Protein AF-K6UJ51-F1 (afdb_monomer)

InterPro domains:
  IPR008780 Plasmodium vivax Vir [PF05795] (17-107)

Mean predicted aligned error: 9.08 Å

pLDDT: mean 80.61, std 13.98, range [39.62, 96.81]

Solvent-accessible surface area (backbone atoms only — not comparable to full-atom values): 6424 Å² total; per-residue (Å²): 129,87,78,73,50,73,69,55,47,43,70,76,38,56,92,34,75,66,45,55,54,54,53,60,60,70,48,87,68,68,69,87,79,25,62,68,45,44,72,76,48,43,94,42,30,92,84,39,45,69,61,47,54,51,38,34,33,51,52,53,51,50,53,55,47,70,68,47,81,54,66,68,61,30,51,54,50,48,57,52,48,52,56,50,52,53,50,53,56,50,51,59,51,48,77,72,28,71,63,62,45,51,57,54,54,65,75,75,110

Structure (mmCIF, N/CA/C/O backbone):
data_AF-K6UJ51-F1
#
_entry.id   AF-K6UJ51-F1
#
loop_
_atom_site.group_PDB
_atom_site.id
_atom_site.type_symbol
_atom_site.label_atom_id
_atom_site.label_alt_id
_atom_site.label_comp_id
_atom_site.label_asym_id
_atom_site.label_entity_id
_atom_site.label_seq_id
_atom_site.pdbx_PDB_ins_code
_atom_site.Cartn_x
_atom_site.Cartn_y
_atom_site.Cartn_z
_atom_site.occupancy
_atom_site.B_iso_or_equiv
_atom_site.auth_seq_id
_atom_site.auth_comp_id
_atom_site.auth_asym_id
_atom_site.auth_atom_id
_atom_site.pdbx_PDB_model_num
ATOM 1 N N . MET A 1 1 ? -10.514 22.693 -6.518 1.00 39.62 1 MET A N 1
ATOM 2 C CA . MET A 1 1 ? -10.411 21.764 -7.656 1.00 39.62 1 MET A CA 1
ATOM 3 C C . MET A 1 1 ? -11.397 20.657 -7.367 1.00 39.62 1 MET A C 1
ATOM 5 O O . MET A 1 1 ? -11.283 20.088 -6.285 1.00 39.62 1 MET A O 1
ATOM 9 N N . SER A 1 2 ? -12.390 20.426 -8.229 1.00 42.31 2 SER A N 1
ATOM 10 C CA . SER A 1 2 ? -13.319 19.314 -8.012 1.00 42.31 2 SER A CA 1
ATOM 11 C C . SER A 1 2 ? -12.511 18.019 -7.940 1.00 42.31 2 SER A C 1
ATOM 13 O O . SER A 1 2 ? -11.583 17.808 -8.724 1.00 42.31 2 SER A O 1
ATOM 15 N N . GLN A 1 3 ? -12.792 17.203 -6.930 1.00 59.97 3 GLN A N 1
ATOM 16 C CA . GLN A 1 3 ? -12.282 15.842 -6.904 1.00 59.97 3 GLN A CA 1
ATOM 17 C C . GLN A 1 3 ? -13.094 15.079 -7.947 1.00 59.97 3 GLN A C 1
ATOM 19 O O . GLN A 1 3 ? -14.317 15.078 -7.868 1.00 59.97 3 GLN A O 1
ATOM 24 N N . LEU A 1 4 ? -12.420 14.540 -8.962 1.00 64.31 4 LEU A N 1
ATOM 25 C CA . LEU A 1 4 ? -13.052 13.623 -9.907 1.00 64.31 4 LEU A CA 1
ATOM 26 C C . LEU A 1 4 ? -13.523 12.397 -9.126 1.00 64.31 4 LEU A C 1
ATOM 28 O O . LEU A 1 4 ? -12.774 11.877 -8.294 1.00 64.31 4 LEU A O 1
ATOM 32 N N . GLU A 1 5 ? -14.742 11.947 -9.392 1.00 70.00 5 GLU A N 1
ATOM 33 C CA . GLU A 1 5 ? -15.248 10.697 -8.835 1.00 70.00 5 GLU A CA 1
ATOM 34 C C . GLU A 1 5 ? -14.425 9.518 -9.382 1.00 70.00 5 GLU A C 1
ATOM 36 O O . GLU A 1 5 ? -13.876 9.579 -10.484 1.00 70.00 5 GLU A O 1
ATOM 41 N N . GLU A 1 6 ? -14.338 8.410 -8.641 1.00 69.12 6 GLU A N 1
ATOM 42 C CA . GLU A 1 6 ? -13.533 7.235 -9.033 1.00 69.12 6 GLU A CA 1
ATOM 43 C C . GLU A 1 6 ? -13.910 6.706 -10.431 1.00 69.12 6 GLU A C 1
ATOM 45 O O . GLU A 1 6 ? -13.053 6.274 -11.205 1.00 69.12 6 GLU A O 1
ATOM 50 N N . SER A 1 7 ? -15.194 6.813 -10.784 1.00 73.38 7 SER A N 1
ATOM 51 C CA . SER A 1 7 ? -15.718 6.461 -12.107 1.00 73.38 7 SER A CA 1
ATOM 52 C C . SER A 1 7 ? -15.209 7.377 -13.228 1.00 73.38 7 SER A C 1
ATOM 54 O O . SER A 1 7 ? -14.816 6.876 -14.280 1.00 73.38 7 SER A O 1
ATOM 56 N N . GLU A 1 8 ? -15.122 8.686 -12.989 1.00 75.50 8 GLU A N 1
ATOM 57 C CA . GLU A 1 8 ? -14.598 9.671 -13.946 1.00 75.50 8 GLU A CA 1
ATOM 58 C C . GLU A 1 8 ? -13.0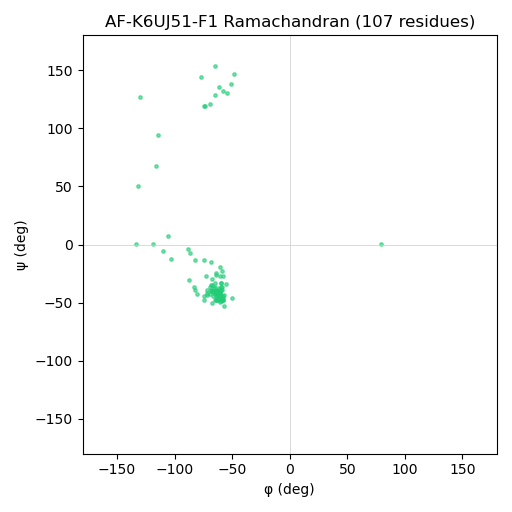76 9.535 -14.092 1.00 75.50 8 GLU A C 1
ATOM 60 O O . GLU A 1 8 ? -12.526 9.586 -15.192 1.00 75.50 8 GLU A O 1
ATOM 65 N N . LEU A 1 9 ? -12.379 9.286 -12.980 1.00 73.31 9 LEU A N 1
ATOM 66 C CA . LEU A 1 9 ? -10.946 8.988 -12.958 1.00 73.31 9 LEU A CA 1
ATOM 67 C C . LEU A 1 9 ? -10.616 7.738 -13.778 1.00 73.31 9 LEU A C 1
ATOM 69 O O . LEU A 1 9 ? -9.656 7.741 -14.551 1.00 73.31 9 LEU A O 1
ATOM 73 N N . LYS A 1 10 ? -11.431 6.688 -13.645 1.00 74.44 10 LYS A N 1
ATOM 74 C CA . LYS A 1 10 ? -11.311 5.456 -14.427 1.00 74.44 10 LYS A CA 1
ATOM 75 C C . LYS A 1 10 ? -11.586 5.674 -15.910 1.00 74.44 10 LYS A C 1
ATOM 77 O O . LYS A 1 10 ? -10.919 5.063 -16.736 1.00 74.44 10 LYS A O 1
ATOM 82 N N . GLU A 1 11 ? -12.544 6.522 -16.258 1.00 81.00 11 GLU A N 1
ATOM 83 C CA . GLU A 1 11 ? -12.853 6.837 -17.654 1.00 81.00 11 GLU A CA 1
ATOM 84 C C . GLU A 1 11 ? -11.715 7.619 -18.330 1.00 81.00 11 GLU A C 1
ATOM 86 O O . GLU A 1 11 ? -11.356 7.331 -19.469 1.00 81.00 11 GLU A O 1
ATOM 91 N N . ILE A 1 12 ? -11.095 8.558 -17.609 1.00 76.69 12 ILE A N 1
ATOM 92 C CA . ILE A 1 12 ? -10.030 9.421 -18.143 1.00 76.69 12 ILE A CA 1
ATOM 93 C C . ILE A 1 12 ? -8.667 8.716 -18.159 1.00 76.69 12 ILE A C 1
ATOM 95 O O . ILE A 1 12 ? -7.897 8.871 -19.108 1.00 76.69 12 ILE A O 1
ATOM 99 N N . LEU A 1 13 ? -8.330 7.982 -17.094 1.00 75.50 13 LEU A N 1
ATOM 100 C CA . LEU A 1 13 ? -6.993 7.409 -16.893 1.00 75.50 13 LEU A CA 1
ATOM 101 C C . LEU A 1 13 ? -6.948 5.885 -17.034 1.00 75.50 13 LEU A C 1
ATOM 103 O O . LEU A 1 13 ? -5.854 5.310 -16.976 1.00 75.50 13 LEU A O 1
ATOM 107 N N . GLY A 1 14 ? -8.096 5.230 -17.211 1.00 71.50 14 GLY A N 1
ATOM 108 C CA . GLY A 1 14 ? -8.199 3.783 -17.358 1.00 71.50 14 GLY A CA 1
ATOM 109 C C . GLY A 1 14 ? -7.316 3.256 -18.484 1.00 71.50 14 GLY A C 1
ATOM 110 O O . GLY A 1 14 ? -7.309 3.785 -19.593 1.00 71.50 14 GLY A O 1
ATOM 111 N N . GLY A 1 15 ? -6.531 2.217 -18.189 1.00 67.38 15 GLY A N 1
ATOM 112 C CA . GLY A 1 15 ? -5.571 1.637 -19.133 1.00 67.38 15 GLY A CA 1
ATOM 113 C C . GLY A 1 15 ? -4.255 2.411 -19.265 1.00 67.38 15 GLY A C 1
ATOM 114 O O . GLY A 1 15 ? -3.377 2.000 -20.025 1.00 67.38 15 GLY A O 1
ATOM 115 N N . SER A 1 16 ? -4.073 3.515 -18.530 1.00 78.75 16 SER A N 1
ATOM 116 C CA . SER A 1 16 ? -2.754 4.129 -18.386 1.00 78.75 16 SER A CA 1
ATOM 117 C C 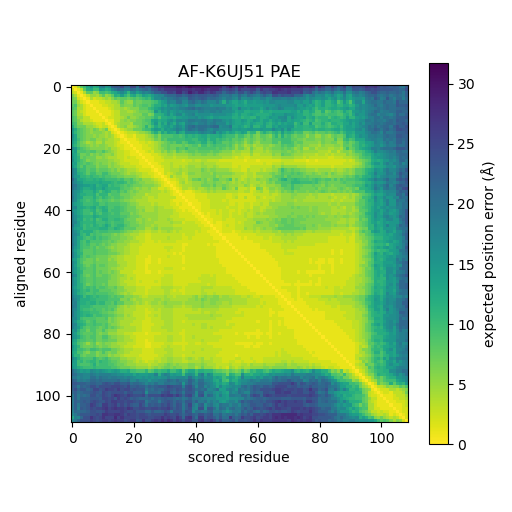. SER A 1 16 ? -1.898 3.348 -17.388 1.00 78.75 16 SER A C 1
ATOM 119 O O . SER A 1 16 ? -2.363 2.912 -16.334 1.00 78.75 16 SER A O 1
ATOM 121 N N . GLN A 1 17 ? -0.592 3.264 -17.656 1.00 74.00 17 GLN A N 1
ATOM 122 C CA . GLN A 1 17 ? 0.351 2.607 -16.742 1.00 74.00 17 GLN A CA 1
ATOM 123 C C . GLN A 1 17 ? 0.366 3.229 -15.338 1.00 74.00 17 GLN A C 1
ATOM 125 O O . GLN A 1 17 ? 0.735 2.559 -14.376 1.00 74.00 17 GLN A O 1
ATOM 130 N N . LEU A 1 18 ? 0.032 4.516 -15.211 1.00 70.38 18 LEU A N 1
ATOM 131 C CA . LEU A 1 18 ? -0.022 5.190 -13.917 1.00 70.38 18 LEU A CA 1
ATOM 132 C C . LEU A 1 18 ? -1.263 4.764 -13.126 1.00 70.38 18 LEU A C 1
ATOM 134 O O . LEU A 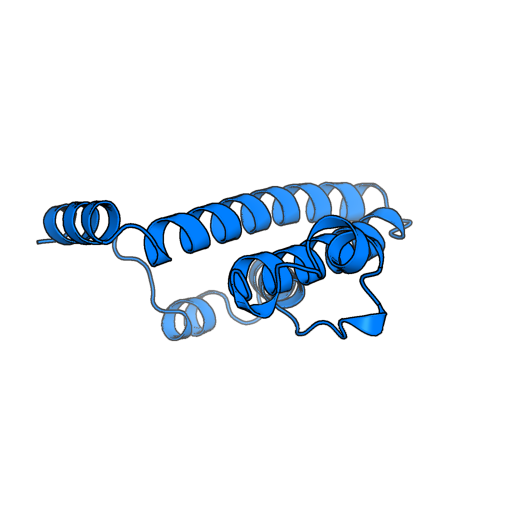1 18 ? -1.137 4.446 -11.946 1.00 70.38 18 LEU A O 1
ATOM 138 N N . TYR A 1 19 ? -2.422 4.710 -13.784 1.00 73.69 19 TYR A N 1
ATOM 139 C CA . TYR A 1 19 ? -3.677 4.273 -13.179 1.00 73.69 19 TYR A CA 1
ATOM 140 C C . TYR A 1 19 ? -3.614 2.804 -12.759 1.00 73.69 19 TYR A C 1
ATOM 142 O O . TYR A 1 19 ? -3.885 2.489 -11.606 1.00 73.69 19 TYR A O 1
ATOM 150 N N . ASP A 1 20 ? -3.107 1.921 -13.623 1.00 77.88 20 ASP A N 1
ATOM 151 C CA . ASP A 1 20 ? -2.957 0.496 -13.301 1.00 77.88 20 ASP A CA 1
ATOM 152 C C . ASP A 1 20 ? -2.017 0.274 -12.107 1.00 77.88 20 ASP A C 1
ATOM 154 O O . ASP A 1 20 ? -2.233 -0.590 -11.252 1.00 77.88 20 ASP A O 1
ATOM 158 N N . LYS A 1 21 ? -0.951 1.078 -12.012 1.00 74.56 21 LYS A N 1
ATOM 159 C CA . LYS A 1 21 ? -0.053 1.065 -10.853 1.00 74.56 21 LYS A CA 1
ATOM 160 C C . LYS A 1 21 ? -0.773 1.552 -9.594 1.00 74.56 21 LYS A C 1
ATOM 162 O O . LYS A 1 21 ? -0.553 0.957 -8.538 1.00 74.56 21 LYS A O 1
ATOM 167 N N . TYR A 1 22 ? -1.612 2.576 -9.688 1.00 77.62 22 TYR A N 1
ATOM 168 C CA . TYR A 1 22 ? -2.378 3.075 -8.550 1.00 77.62 22 TYR A CA 1
ATOM 169 C C . TYR A 1 22 ? -3.386 2.030 -8.043 1.00 77.62 22 TYR A C 1
ATOM 171 O O . TYR A 1 22 ? -3.356 1.667 -6.870 1.00 77.62 22 TYR A O 1
ATOM 179 N N . GLU A 1 23 ? -4.154 1.422 -8.947 1.00 82.88 23 GLU A N 1
ATOM 180 C CA . GLU A 1 23 ? -5.105 0.342 -8.645 1.00 82.88 23 GLU A CA 1
ATOM 181 C C . GLU A 1 23 ? -4.436 -0.877 -8.003 1.00 82.88 23 GLU A C 1
ATOM 183 O O . GLU A 1 23 ? -4.970 -1.501 -7.084 1.00 82.88 23 GLU A O 1
ATOM 188 N N . ASN A 1 24 ? -3.210 -1.200 -8.425 1.00 87.25 24 ASN A N 1
ATOM 189 C CA . ASN A 1 24 ? -2.451 -2.283 -7.811 1.00 87.25 24 ASN A CA 1
ATOM 190 C C . ASN A 1 24 ? -2.190 -2.059 -6.314 1.00 87.25 24 ASN A C 1
ATOM 192 O O . ASN A 1 24 ? -2.175 -3.040 -5.570 1.00 87.25 24 ASN A O 1
ATOM 196 N N . PHE A 1 25 ? -2.010 -0.811 -5.862 1.00 90.94 25 PHE A N 1
ATOM 197 C CA . PHE A 1 25 ? -1.839 -0.525 -4.433 1.00 90.94 25 PHE A CA 1
ATOM 198 C C . PHE A 1 25 ? -3.123 -0.793 -3.632 1.00 90.94 25 PHE A C 1
ATOM 200 O O . PHE A 1 25 ? -3.046 -1.200 -2.472 1.00 90.94 25 PHE A O 1
ATOM 207 N N . ASN A 1 26 ? -4.288 -0.633 -4.269 1.00 90.38 26 ASN A N 1
ATOM 208 C CA . ASN A 1 26 ? -5.603 -0.768 -3.645 1.00 90.38 26 ASN A CA 1
ATOM 209 C C . ASN A 1 26 ? -6.110 -2.206 -3.529 1.00 90.38 26 ASN A C 1
ATOM 211 O O . ASN A 1 26 ? -7.065 -2.434 -2.783 1.00 90.38 26 ASN A O 1
ATOM 215 N N . LYS A 1 27 ? -5.476 -3.163 -4.218 1.00 89.62 27 LYS A N 1
ATOM 216 C CA . LYS A 1 27 ? -5.870 -4.578 -4.208 1.00 89.62 27 LYS A CA 1
ATOM 217 C C . LYS A 1 27 ? -6.039 -5.120 -2.788 1.00 89.62 27 LYS A C 1
ATOM 219 O O . LYS A 1 27 ? -5.196 -4.890 -1.920 1.00 89.62 27 LYS A O 1
ATOM 224 N N . GLU A 1 28 ? -7.093 -5.914 -2.613 1.00 86.50 28 GLU A N 1
ATOM 225 C CA . GLU A 1 28 ? -7.365 -6.700 -1.408 1.00 86.50 28 GLU A CA 1
ATOM 226 C C . GLU A 1 28 ? -6.121 -7.487 -0.954 1.00 86.50 28 GLU A C 1
ATOM 228 O O . GLU A 1 28 ? -5.276 -7.917 -1.759 1.00 86.50 28 GLU A O 1
ATOM 233 N N . VAL A 1 29 ? -6.001 -7.648 0.363 1.00 87.62 29 VAL A N 1
ATOM 234 C CA . VAL A 1 29 ? -4.858 -8.293 1.013 1.00 87.62 29 VAL A CA 1
ATOM 235 C C . VAL A 1 29 ? -5.369 -9.347 1.979 1.00 87.62 29 VAL A C 1
ATOM 237 O O . VAL A 1 29 ? -6.172 -9.030 2.856 1.00 87.62 29 VAL A O 1
ATOM 240 N N . ASP A 1 30 ? -4.880 -10.583 1.850 1.00 84.88 30 ASP A N 1
ATOM 241 C CA . ASP A 1 30 ? -5.109 -11.590 2.882 1.00 84.88 30 ASP A CA 1
ATOM 242 C C . ASP A 1 30 ? -4.309 -11.194 4.131 1.00 84.88 30 ASP A C 1
ATOM 244 O O . ASP A 1 30 ? -3.086 -11.038 4.111 1.00 84.88 30 ASP A O 1
ATOM 248 N N . GLU A 1 31 ? -5.013 -11.013 5.245 1.00 78.81 31 GLU A N 1
ATOM 249 C CA . GLU A 1 31 ? -4.419 -10.635 6.527 1.00 78.81 31 GLU A CA 1
ATOM 250 C C . GLU A 1 31 ? -3.372 -11.642 7.016 1.00 78.81 31 GLU A C 1
ATOM 252 O O . GLU A 1 31 ? -2.505 -11.290 7.819 1.00 78.81 31 GLU A O 1
ATOM 257 N N . LYS A 1 32 ? -3.441 -12.897 6.553 1.00 80.88 32 LYS A N 1
ATOM 258 C CA . LYS A 1 32 ? -2.456 -13.938 6.879 1.00 80.88 32 LYS A CA 1
ATOM 259 C C . LYS A 1 32 ? -1.063 -13.617 6.343 1.00 80.88 32 LYS A C 1
ATOM 261 O O . LYS A 1 32 ? -0.086 -14.075 6.930 1.00 80.88 32 LYS A O 1
ATOM 266 N N . ASP A 1 33 ? -0.970 -12.798 5.300 1.00 79.12 33 ASP A N 1
ATOM 267 C CA . ASP A 1 33 ? 0.295 -12.426 4.666 1.00 79.12 33 ASP A CA 1
ATOM 268 C C . ASP A 1 33 ? 0.944 -11.182 5.311 1.00 79.12 33 ASP A C 1
ATOM 270 O O . ASP A 1 33 ? 2.066 -10.798 4.952 1.00 79.12 33 ASP A O 1
ATOM 274 N N . CYS A 1 34 ? 0.271 -10.556 6.290 1.00 85.81 34 CYS A N 1
ATOM 275 C CA . CYS A 1 34 ? 0.652 -9.273 6.896 1.00 85.81 34 CYS A CA 1
ATOM 276 C C . CYS A 1 34 ? 0.999 -9.392 8.389 1.00 85.81 34 CYS A C 1
ATOM 278 O O . CYS A 1 34 ? 0.285 -8.910 9.277 1.00 85.81 34 CYS A O 1
ATOM 280 N N . ASN A 1 35 ? 2.105 -10.081 8.680 1.00 89.06 35 ASN A N 1
ATOM 281 C CA . ASN A 1 35 ? 2.537 -10.361 10.050 1.00 89.06 35 ASN A CA 1
ATOM 282 C C . ASN A 1 35 ? 2.964 -9.100 10.817 1.00 89.06 35 ASN A C 1
ATOM 284 O O . ASN A 1 35 ? 2.709 -9.012 12.022 1.00 89.06 35 ASN A O 1
ATOM 288 N N . GLU A 1 36 ? 3.579 -8.120 10.150 1.00 88.69 36 GLU A N 1
ATOM 289 C CA . GLU A 1 36 ? 4.060 -6.906 10.821 1.00 88.69 36 GLU A CA 1
ATOM 290 C C . GLU A 1 36 ? 2.890 -6.061 11.322 1.00 88.69 36 GLU A C 1
ATOM 292 O O . GLU A 1 36 ? 2.820 -5.730 12.510 1.00 88.69 36 GLU A O 1
ATOM 297 N N . CYS A 1 37 ? 1.916 -5.779 10.460 1.00 87.75 37 CYS A N 1
ATOM 298 C CA . CYS A 1 37 ? 0.724 -5.021 10.827 1.00 87.75 37 CYS A CA 1
ATOM 299 C C . CYS A 1 37 ? -0.116 -5.745 11.880 1.00 87.75 37 CYS A C 1
ATOM 301 O O . CYS A 1 37 ? -0.545 -5.137 12.869 1.00 87.75 37 CYS A O 1
ATOM 303 N N . LYS A 1 38 ? -0.279 -7.064 11.737 1.00 89.19 38 LYS A N 1
ATOM 304 C CA . LYS A 1 38 ? -0.953 -7.893 12.738 1.00 89.19 38 LYS A CA 1
ATOM 305 C C . LYS A 1 38 ? -0.283 -7.810 14.108 1.00 89.19 38 LYS A C 1
ATOM 307 O O . LYS A 1 38 ? -0.988 -7.642 15.102 1.00 89.19 38 LYS A O 1
ATOM 312 N N . SER A 1 39 ? 1.047 -7.873 14.172 1.00 89.88 39 SER A N 1
ATOM 313 C CA . SER A 1 39 ? 1.778 -7.808 15.444 1.00 89.88 39 SER A CA 1
ATOM 314 C C . SER A 1 39 ? 1.696 -6.431 16.111 1.00 89.88 39 SER A C 1
ATOM 316 O O . SER A 1 39 ? 1.541 -6.347 17.328 1.00 89.88 39 SER A O 1
ATOM 318 N N . LYS A 1 40 ? 1.756 -5.344 15.330 1.00 88.25 40 LYS A N 1
ATOM 319 C CA . LYS A 1 40 ? 1.831 -3.977 15.866 1.00 88.25 40 LYS A CA 1
ATOM 320 C C . LYS A 1 40 ? 0.476 -3.404 16.258 1.00 88.25 40 LYS A C 1
ATOM 322 O O . LYS A 1 40 ? 0.382 -2.692 17.254 1.00 88.25 40 LYS A O 1
ATOM 327 N N . ILE A 1 41 ? -0.561 -3.668 15.464 1.00 86.50 41 ILE A N 1
ATOM 328 C CA . ILE A 1 41 ? -1.868 -3.012 15.622 1.00 86.50 41 ILE A CA 1
ATOM 329 C C . ILE A 1 41 ? -3.059 -3.974 15.562 1.00 86.50 41 ILE A C 1
ATOM 331 O O . ILE A 1 41 ? -4.196 -3.535 15.735 1.00 86.50 41 ILE A O 1
ATOM 335 N N . GLY A 1 42 ? -2.837 -5.281 15.382 1.00 86.44 42 GLY A N 1
ATOM 336 C CA . GLY A 1 42 ? -3.915 -6.269 15.246 1.00 86.44 42 GLY A CA 1
ATOM 337 C C . GLY A 1 42 ? -4.848 -6.344 16.454 1.00 86.44 42 GLY A C 1
ATOM 338 O O . GLY A 1 42 ? -6.057 -6.491 16.284 1.00 86.44 42 GLY A O 1
ATOM 339 N N . GLN A 1 43 ? -4.331 -6.122 17.667 1.00 87.88 43 GLN A N 1
ATOM 340 C CA . GLN A 1 43 ? -5.149 -6.040 18.887 1.00 87.88 43 GLN A CA 1
ATOM 341 C C . GLN A 1 43 ? -6.185 -4.901 18.855 1.00 87.88 43 GLN A C 1
ATOM 343 O O . GLN A 1 43 ? -7.158 -4.918 19.603 1.00 87.88 43 GLN A O 1
ATOM 348 N N . HIS A 1 44 ? -5.995 -3.907 17.982 1.00 86.25 44 HIS A N 1
ATOM 349 C CA . HIS A 1 44 ? -6.902 -2.778 17.817 1.00 86.25 44 HIS A CA 1
ATOM 350 C C . HIS A 1 44 ? -7.745 -2.850 16.540 1.00 86.25 44 HIS A C 1
ATOM 352 O O . HIS A 1 44 ? -8.46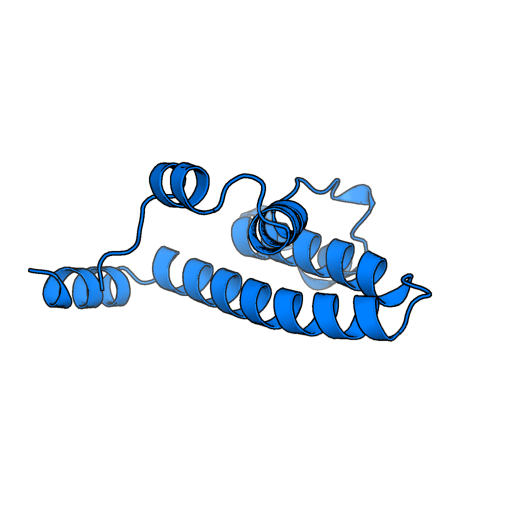9 -1.896 16.253 1.00 86.25 44 HIS A O 1
ATOM 358 N N . LYS A 1 45 ? -7.702 -3.965 15.795 1.00 84.69 45 LYS A N 1
ATOM 359 C CA . LYS A 1 45 ? -8.425 -4.140 14.525 1.00 84.69 45 LYS A CA 1
ATOM 360 C C . LYS A 1 45 ? -9.904 -3.767 14.633 1.00 84.69 45 LYS A C 1
ATOM 362 O O . LYS A 1 45 ? -10.396 -3.006 13.813 1.00 84.69 45 LYS A O 1
ATOM 367 N N . VAL A 1 46 ? -10.592 -4.232 15.679 1.00 86.31 46 VAL A N 1
ATOM 368 C CA . VAL A 1 46 ? -12.030 -3.960 15.883 1.00 86.31 46 VAL A CA 1
ATOM 369 C C . VAL A 1 46 ? -12.317 -2.458 15.992 1.00 86.31 46 VAL A C 1
ATOM 371 O O . VAL A 1 46 ? -13.328 -1.981 15.492 1.00 86.31 46 VAL A O 1
ATOM 374 N N . LYS A 1 47 ? -11.418 -1.696 16.625 1.00 82.88 47 LYS A N 1
ATOM 375 C CA . LYS A 1 47 ? -11.588 -0.254 16.856 1.00 82.88 47 LYS A CA 1
ATOM 376 C C . LYS A 1 47 ? -11.085 0.599 15.689 1.00 82.88 47 LYS A C 1
ATOM 378 O O . LYS A 1 47 ? -11.577 1.703 15.472 1.00 82.88 47 LYS A O 1
ATOM 383 N N . TYR A 1 48 ? -10.077 0.119 14.967 1.00 84.31 48 TYR A N 1
ATOM 384 C CA . TYR A 1 48 ? -9.371 0.872 13.935 1.00 84.31 48 TYR A CA 1
ATOM 385 C C . TYR A 1 48 ? -9.221 0.055 12.649 1.00 84.31 48 TYR A C 1
ATOM 387 O O . TYR A 1 48 ? -8.122 -0.039 12.105 1.00 84.31 48 TYR A O 1
ATOM 395 N N . ASN A 1 49 ? -10.324 -0.524 12.167 1.00 86.12 49 ASN A N 1
ATOM 396 C CA . ASN A 1 49 ? -10.309 -1.427 11.017 1.00 86.12 49 ASN A CA 1
ATOM 397 C C . ASN A 1 49 ? -9.705 -0.775 9.765 1.00 86.12 49 ASN A C 1
ATOM 399 O O . ASN A 1 49 ? -8.842 -1.377 9.143 1.00 86.12 49 ASN A O 1
ATOM 403 N N . ASP A 1 50 ? -10.051 0.477 9.460 1.00 86.94 50 ASP A N 1
ATOM 404 C CA . ASP A 1 50 ? -9.507 1.172 8.280 1.00 86.94 50 ASP A CA 1
ATOM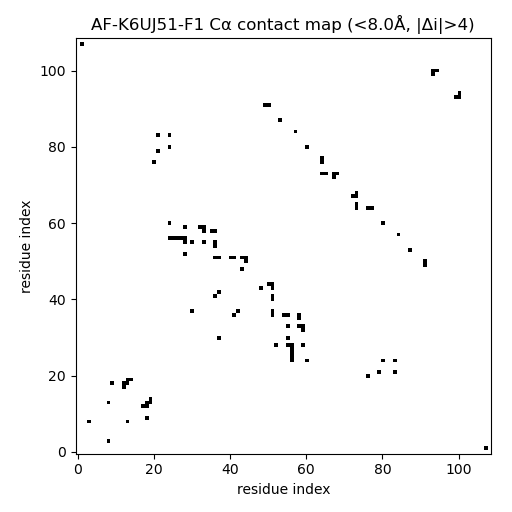 405 C C . ASP A 1 50 ? -7.984 1.334 8.362 1.00 86.94 50 ASP A C 1
ATOM 407 O O . ASP A 1 50 ? -7.269 1.069 7.404 1.00 86.94 50 ASP A O 1
ATOM 411 N N . ILE A 1 51 ? -7.462 1.674 9.548 1.00 88.75 51 ILE A N 1
ATOM 412 C CA . ILE A 1 51 ? -6.012 1.775 9.779 1.00 88.75 51 ILE A CA 1
ATOM 413 C C . ILE A 1 51 ? -5.360 0.397 9.630 1.00 88.75 51 ILE A C 1
ATOM 415 O O . ILE A 1 51 ? -4.270 0.288 9.074 1.00 88.75 51 ILE A O 1
ATOM 419 N N . PHE A 1 52 ? -6.021 -0.652 10.122 1.00 89.06 52 PHE A N 1
ATOM 420 C CA . PHE A 1 52 ? -5.542 -2.023 10.007 1.00 89.06 52 PHE A CA 1
ATOM 421 C C . PHE A 1 52 ? -5.473 -2.489 8.546 1.00 89.06 52 PHE A C 1
ATOM 423 O O . PHE A 1 52 ? -4.438 -2.992 8.112 1.00 89.06 52 PHE A O 1
ATOM 430 N N . VAL A 1 53 ? -6.533 -2.255 7.769 1.00 90.06 53 VAL A N 1
ATOM 431 C CA . VAL A 1 53 ? -6.604 -2.586 6.338 1.00 90.06 53 VAL A CA 1
ATOM 432 C C . VAL A 1 53 ? -5.551 -1.810 5.546 1.00 90.06 53 VAL A C 1
ATOM 434 O O . VAL A 1 53 ? -4.794 -2.416 4.785 1.00 90.06 53 VAL A O 1
ATOM 437 N N . THR A 1 54 ? -5.434 -0.496 5.759 1.00 91.62 54 THR A N 1
ATOM 438 C CA . THR A 1 54 ? -4.405 0.320 5.099 1.00 91.62 54 THR A CA 1
ATOM 439 C C . THR A 1 54 ? -2.998 -0.138 5.486 1.00 91.62 54 THR A C 1
ATOM 441 O O . THR A 1 54 ? -2.131 -0.219 4.620 1.00 91.62 54 THR A O 1
ATOM 444 N N . CYS A 1 55 ? -2.756 -0.518 6.746 1.00 91.94 55 CYS A N 1
ATOM 445 C CA . CYS A 1 55 ? -1.469 -1.086 7.155 1.00 91.94 55 CYS A CA 1
ATOM 446 C C . CYS A 1 55 ? -1.137 -2.350 6.350 1.00 91.94 55 CYS A C 1
ATOM 448 O O . CYS A 1 55 ? -0.045 -2.446 5.795 1.00 91.94 55 CYS A O 1
ATOM 450 N N . ASN A 1 56 ? -2.077 -3.290 6.220 1.00 92.88 56 ASN A N 1
ATOM 451 C CA . ASN A 1 56 ? -1.850 -4.526 5.463 1.00 92.88 56 ASN A CA 1
ATOM 452 C C . ASN A 1 56 ? -1.518 -4.240 3.988 1.00 92.88 56 ASN A C 1
ATOM 454 O O . ASN A 1 56 ? -0.592 -4.832 3.430 1.00 92.88 56 ASN A O 1
ATOM 458 N N . LYS A 1 57 ? -2.208 -3.274 3.367 1.00 93.94 57 LYS A N 1
ATOM 459 C CA . LYS A 1 57 ? -1.873 -2.797 2.015 1.00 93.94 57 LYS A CA 1
ATOM 460 C C . LYS A 1 57 ? -0.461 -2.212 1.951 1.00 93.94 57 LYS A C 1
ATOM 462 O O . LYS A 1 57 ? 0.282 -2.532 1.025 1.00 93.94 57 LYS A O 1
ATOM 467 N N . ILE A 1 58 ? -0.061 -1.402 2.932 1.00 93.94 58 ILE A N 1
ATOM 468 C CA . ILE A 1 58 ? 1.300 -0.851 3.025 1.00 93.94 58 ILE A CA 1
ATOM 469 C C . ILE A 1 58 ? 2.336 -1.976 3.121 1.00 93.94 58 ILE A C 1
ATOM 471 O O . ILE A 1 58 ? 3.307 -1.969 2.366 1.00 93.94 58 ILE A O 1
ATOM 475 N N . GLU A 1 59 ? 2.131 -2.950 4.010 1.00 94.44 59 GLU A N 1
ATOM 476 C CA . GLU A 1 59 ? 3.060 -4.064 4.218 1.00 94.44 59 GLU A CA 1
ATOM 477 C C . GLU A 1 59 ? 3.242 -4.895 2.942 1.00 94.44 59 GLU A C 1
ATOM 479 O O . GLU A 1 59 ? 4.377 -5.134 2.524 1.00 94.44 59 GLU A O 1
ATOM 484 N N . LYS A 1 60 ? 2.141 -5.291 2.291 1.00 94.12 60 LYS A N 1
ATOM 485 C CA . LYS A 1 60 ? 2.176 -6.039 1.027 1.00 94.12 60 LYS A CA 1
ATOM 486 C C . LYS A 1 60 ? 2.945 -5.281 -0.053 1.00 94.12 60 LYS A C 1
ATOM 488 O O . LYS A 1 60 ? 3.885 -5.820 -0.633 1.00 94.12 60 LYS A O 1
ATOM 493 N N . ASN A 1 61 ? 2.577 -4.026 -0.304 1.00 94.12 61 ASN A N 1
ATOM 494 C CA . ASN A 1 61 ? 3.195 -3.240 -1.369 1.00 94.12 61 ASN A CA 1
ATOM 495 C C . ASN A 1 61 ? 4.678 -2.969 -1.095 1.00 94.12 61 ASN A C 1
ATOM 497 O O . ASN A 1 61 ? 5.490 -3.014 -2.017 1.00 94.12 61 ASN A O 1
ATOM 501 N N . LEU A 1 62 ? 5.061 -2.751 0.166 1.00 93.94 62 LEU A N 1
ATOM 502 C CA . LEU A 1 62 ? 6.466 -2.596 0.529 1.00 93.94 62 LEU A CA 1
ATOM 503 C C . LEU A 1 62 ? 7.261 -3.884 0.264 1.00 93.94 62 LEU A C 1
ATOM 505 O O . LEU A 1 62 ? 8.352 -3.808 -0.301 1.00 93.94 62 LEU A O 1
ATOM 509 N N . LYS 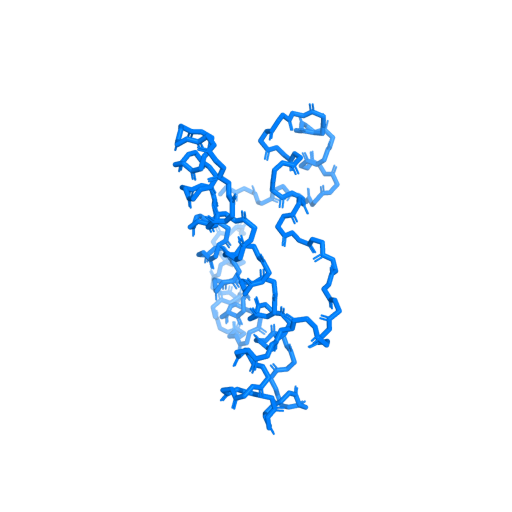A 1 63 ? 6.713 -5.060 0.607 1.00 93.31 63 LYS A N 1
ATOM 510 C CA . LYS A 1 63 ? 7.334 -6.361 0.294 1.00 93.31 63 LYS A CA 1
ATOM 511 C C . LYS A 1 63 ? 7.525 -6.546 -1.211 1.00 93.31 63 LYS A C 1
ATOM 513 O O . LYS A 1 63 ? 8.617 -6.915 -1.640 1.00 93.31 63 LYS A O 1
ATOM 518 N N . GLU A 1 64 ? 6.498 -6.247 -2.005 1.00 92.94 64 GLU A N 1
ATOM 519 C CA . GLU A 1 64 ? 6.563 -6.333 -3.467 1.00 92.94 64 GLU A CA 1
ATOM 520 C C . GLU A 1 64 ? 7.650 -5.411 -4.036 1.00 92.94 64 GLU A C 1
ATOM 522 O O . GLU A 1 64 ? 8.478 -5.863 -4.823 1.00 92.94 64 GLU A O 1
ATOM 527 N N . ILE A 1 65 ? 7.711 -4.151 -3.587 1.00 94.19 65 ILE A N 1
ATOM 528 C CA . ILE A 1 65 ? 8.718 -3.169 -4.025 1.00 94.19 65 ILE A CA 1
ATOM 529 C C . ILE A 1 65 ? 10.133 -3.632 -3.683 1.00 94.19 65 ILE A C 1
ATOM 531 O O . ILE A 1 65 ? 11.033 -3.548 -4.519 1.00 94.19 65 ILE A O 1
ATOM 535 N N . VAL A 1 66 ? 10.352 -4.120 -2.461 1.00 94.19 66 VAL A N 1
ATOM 536 C CA . VAL A 1 66 ? 11.674 -4.585 -2.017 1.00 94.19 66 VAL A CA 1
ATOM 537 C C . VAL A 1 66 ? 12.134 -5.806 -2.819 1.00 94.19 66 VAL A C 1
ATOM 539 O O . VAL A 1 66 ? 13.324 -5.922 -3.109 1.00 94.19 66 VAL A O 1
ATOM 542 N N . ALA A 1 67 ? 11.210 -6.676 -3.236 1.00 95.38 67 ALA A N 1
ATOM 543 C CA . ALA A 1 67 ? 11.512 -7.856 -4.045 1.00 95.38 67 ALA A CA 1
ATOM 544 C C . ALA A 1 67 ? 11.838 -7.545 -5.524 1.00 95.38 67 ALA A C 1
ATOM 546 O O . ALA A 1 67 ? 12.369 -8.410 -6.230 1.00 95.38 67 ALA A O 1
ATOM 547 N N . MET A 1 68 ? 11.556 -6.327 -6.010 1.00 95.31 68 MET A N 1
ATOM 548 C CA . MET A 1 68 ? 11.826 -5.932 -7.397 1.00 95.31 68 MET A CA 1
ATOM 549 C C . MET A 1 68 ? 13.330 -5.927 -7.705 1.00 95.31 68 MET A C 1
ATOM 551 O O . MET A 1 68 ? 14.123 -5.276 -7.019 1.00 95.31 68 MET A O 1
ATOM 555 N N . GLN A 1 69 ? 13.703 -6.611 -8.790 1.00 96.00 69 GLN A N 1
ATOM 556 C CA . GLN A 1 69 ? 15.093 -6.718 -9.252 1.00 96.00 69 GLN A CA 1
ATOM 557 C C . GLN A 1 69 ? 15.534 -5.508 -10.087 1.00 96.00 69 GLN A C 1
ATOM 559 O O . GLN A 1 69 ? 16.673 -5.059 -9.974 1.00 96.00 69 GLN A O 1
ATOM 564 N N . ASN A 1 70 ? 14.636 -4.950 -10.907 1.00 96.81 70 ASN A N 1
ATOM 565 C CA . ASN A 1 70 ? 14.930 -3.762 -11.705 1.00 96.81 70 ASN A CA 1
ATOM 566 C C . ASN A 1 70 ? 14.940 -2.509 -10.811 1.00 96.81 70 ASN A C 1
ATOM 568 O O . ASN A 1 70 ? 13.932 -2.162 -10.194 1.00 96.81 70 ASN A O 1
ATOM 572 N N . ILE A 1 71 ? 16.088 -1.829 -10.746 1.00 94.94 71 ILE A N 1
ATOM 573 C CA . ILE A 1 71 ? 16.308 -0.675 -9.864 1.00 94.94 71 ILE A CA 1
ATOM 574 C C . ILE A 1 71 ? 15.472 0.538 -10.286 1.00 94.94 71 ILE A C 1
ATOM 576 O O . ILE A 1 71 ? 14.944 1.231 -9.413 1.00 94.94 71 ILE A O 1
ATOM 580 N N . ASP A 1 72 ? 15.342 0.794 -11.586 1.00 92.94 72 ASP A N 1
ATOM 581 C CA . ASP A 1 72 ? 14.614 1.954 -12.102 1.00 92.94 72 ASP A CA 1
ATOM 582 C C . ASP A 1 72 ? 13.106 1.780 -11.912 1.00 92.94 72 ASP A C 1
ATOM 584 O O . ASP A 1 72 ? 12.439 2.679 -11.386 1.00 92.94 72 ASP A O 1
ATOM 588 N N . ASP A 1 73 ? 12.584 0.587 -12.206 1.00 90.81 73 ASP A N 1
ATOM 589 C CA . ASP A 1 73 ? 11.184 0.251 -11.937 1.00 90.81 73 ASP A CA 1
ATOM 590 C C . ASP A 1 73 ? 10.885 0.316 -10.439 1.00 90.81 73 ASP A C 1
ATOM 592 O O . ASP A 1 73 ? 9.864 0.873 -10.029 1.00 90.81 73 ASP A O 1
ATOM 596 N N . ARG A 1 74 ? 11.797 -0.196 -9.602 1.00 93.69 74 ARG A N 1
ATOM 597 C CA . ARG A 1 74 ? 11.671 -0.135 -8.142 1.00 93.69 74 ARG A CA 1
ATOM 598 C C . ARG A 1 74 ? 11.643 1.303 -7.639 1.00 93.69 74 ARG A C 1
ATOM 600 O O . ARG A 1 74 ? 10.817 1.631 -6.790 1.00 93.69 74 ARG A O 1
ATOM 607 N N . ARG A 1 75 ? 12.517 2.176 -8.156 1.00 93.25 75 ARG A N 1
ATOM 608 C CA . ARG A 1 75 ? 12.545 3.600 -7.790 1.00 93.25 75 ARG A CA 1
ATOM 609 C C . ARG A 1 75 ? 11.240 4.284 -8.193 1.00 93.25 75 ARG A C 1
ATOM 611 O O . ARG A 1 75 ? 10.630 4.941 -7.355 1.00 93.25 75 ARG A O 1
ATOM 618 N N . SER A 1 76 ? 10.785 4.072 -9.429 1.00 89.94 76 SER A N 1
ATOM 619 C CA . SER A 1 76 ? 9.514 4.611 -9.926 1.00 89.94 76 SER A CA 1
ATOM 620 C C . SER A 1 76 ? 8.329 4.152 -9.068 1.00 89.94 76 SER A C 1
ATOM 622 O O . SER A 1 76 ? 7.532 4.975 -8.609 1.00 89.94 76 SER A O 1
ATOM 624 N N . ARG A 1 77 ? 8.248 2.847 -8.774 1.00 90.88 77 ARG A N 1
ATOM 625 C CA . ARG A 1 77 ? 7.196 2.257 -7.938 1.00 90.88 77 ARG A CA 1
ATOM 626 C C . ARG A 1 77 ? 7.230 2.798 -6.509 1.00 90.88 77 ARG A C 1
ATOM 628 O O . ARG A 1 77 ? 6.173 3.085 -5.960 1.00 90.88 77 ARG A O 1
ATOM 635 N N . CYS A 1 78 ? 8.416 2.983 -5.930 1.00 93.25 78 CYS A N 1
ATOM 636 C CA . CYS A 1 78 ? 8.587 3.551 -4.592 1.00 93.25 78 CYS A CA 1
ATOM 637 C C . CYS A 1 78 ? 8.067 4.994 -4.514 1.00 93.25 78 CYS A C 1
ATOM 639 O O . CYS A 1 78 ? 7.311 5.323 -3.603 1.00 93.25 78 CYS A O 1
ATOM 641 N N . THR A 1 79 ? 8.389 5.836 -5.501 1.00 91.31 79 THR A N 1
ATOM 642 C CA . THR A 1 79 ? 7.870 7.210 -5.566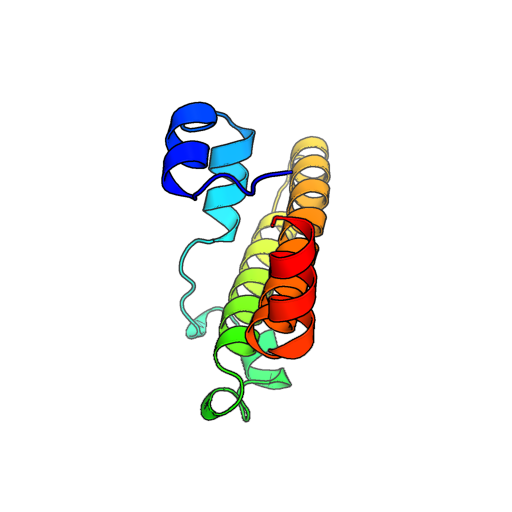 1.00 91.31 79 THR A CA 1
ATOM 643 C C . THR A 1 79 ? 6.342 7.235 -5.642 1.00 91.31 79 THR A C 1
ATOM 645 O O . THR A 1 79 ? 5.695 7.962 -4.894 1.00 91.31 79 THR A O 1
ATOM 648 N N . GLN A 1 80 ? 5.743 6.405 -6.497 1.00 90.69 80 GLN A N 1
ATOM 649 C CA . GLN A 1 80 ? 4.282 6.312 -6.600 1.00 90.69 80 GLN A CA 1
ATOM 650 C C . GLN A 1 80 ? 3.643 5.793 -5.308 1.00 90.69 80 GLN A C 1
ATOM 652 O O . GLN A 1 80 ? 2.619 6.314 -4.873 1.00 90.69 80 GLN A O 1
ATOM 657 N N . PHE A 1 81 ? 4.272 4.803 -4.674 1.00 93.88 81 PHE A N 1
ATOM 658 C CA . PHE A 1 81 ? 3.821 4.250 -3.405 1.00 93.88 81 PHE A CA 1
ATOM 659 C C . PHE A 1 81 ? 3.820 5.301 -2.293 1.00 93.88 81 PHE A C 1
ATOM 661 O O . PHE A 1 81 ? 2.858 5.377 -1.539 1.00 93.88 81 PHE A O 1
ATOM 668 N N . GLN A 1 82 ? 4.840 6.161 -2.220 1.00 93.50 82 GLN A N 1
ATOM 669 C CA . GLN A 1 82 ? 4.871 7.262 -1.252 1.00 93.50 82 GLN A CA 1
ATOM 670 C C . GLN A 1 82 ? 3.666 8.196 -1.410 1.00 93.50 82 GLN A C 1
ATOM 672 O O . GLN A 1 82 ? 3.018 8.520 -0.418 1.00 93.50 82 GLN A O 1
ATOM 677 N N . TYR A 1 83 ? 3.336 8.594 -2.643 1.00 89.69 83 TYR A N 1
ATOM 678 C CA . TYR A 1 83 ? 2.158 9.428 -2.901 1.00 89.69 83 TYR A CA 1
ATOM 679 C C . TYR A 1 83 ? 0.854 8.729 -2.520 1.00 89.69 83 TYR A C 1
ATOM 681 O O . TYR A 1 83 ? 0.004 9.347 -1.884 1.00 89.69 83 TYR A O 1
ATOM 689 N N . TRP A 1 84 ? 0.721 7.443 -2.848 1.00 92.62 84 TRP A N 1
ATOM 690 C CA . TRP A 1 84 ? -0.437 6.645 -2.454 1.00 92.62 84 TRP A CA 1
ATOM 691 C C . TRP A 1 84 ? -0.580 6.560 -0.922 1.00 92.62 84 TRP A C 1
ATOM 693 O O . TRP A 1 84 ? -1.652 6.833 -0.395 1.00 92.62 84 TRP A O 1
ATOM 703 N N . VAL A 1 85 ? 0.508 6.307 -0.180 1.00 92.44 85 VAL A N 1
ATOM 704 C CA . VAL A 1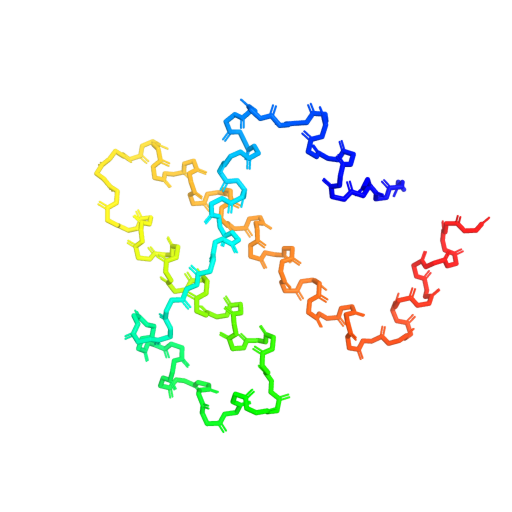 85 ? 0.487 6.277 1.297 1.00 92.44 85 VAL A CA 1
ATOM 705 C C . VAL A 1 85 ? 0.051 7.619 1.888 1.00 92.44 85 VAL A C 1
ATOM 707 O O . VAL A 1 85 ? -0.713 7.647 2.855 1.00 92.44 85 VAL A O 1
ATOM 710 N N . TYR A 1 86 ? 0.524 8.738 1.332 1.00 88.25 86 TYR A N 1
ATOM 711 C CA . TYR A 1 86 ? 0.090 10.057 1.789 1.00 88.25 86 TYR A CA 1
ATOM 712 C C . TYR A 1 86 ? -1.406 10.276 1.576 1.00 88.25 86 TYR A C 1
ATOM 714 O O . TYR A 1 86 ? -2.054 10.835 2.464 1.00 88.25 86 TYR A O 1
ATOM 722 N N . ASP A 1 87 ? -1.948 9.825 0.446 1.00 87.50 87 ASP A N 1
ATOM 723 C CA . ASP A 1 87 ? -3.376 9.943 0.164 1.00 87.50 87 ASP A CA 1
ATOM 724 C C . ASP A 1 87 ? -4.217 9.076 1.111 1.00 87.50 87 ASP A C 1
ATOM 726 O O . ASP A 1 87 ? -5.146 9.574 1.741 1.00 87.50 87 ASP A O 1
ATOM 730 N N . GLU A 1 88 ? -3.808 7.831 1.357 1.00 89.19 88 GLU A N 1
ATOM 731 C CA . GLU A 1 88 ? -4.471 6.944 2.319 1.00 89.19 88 GLU A CA 1
ATOM 732 C C . GLU A 1 88 ? -4.501 7.533 3.738 1.00 89.19 88 GLU A C 1
ATOM 734 O O . GLU A 1 88 ? -5.548 7.588 4.389 1.00 89.19 88 GLU A O 1
ATOM 739 N N . ILE A 1 89 ? -3.364 8.040 4.232 1.00 86.19 89 ILE A N 1
ATOM 740 C CA . ILE A 1 89 ? -3.288 8.673 5.560 1.00 86.19 89 ILE A CA 1
ATOM 741 C C . ILE A 1 89 ? -4.195 9.905 5.622 1.00 86.19 89 ILE A C 1
ATOM 743 O O . ILE A 1 89 ? -4.855 10.154 6.639 1.00 86.19 89 ILE A O 1
ATOM 747 N N . ARG A 1 90 ? -4.217 10.692 4.545 1.00 83.88 90 ARG A N 1
ATOM 748 C CA . ARG A 1 90 ? -5.061 11.876 4.411 1.00 83.88 90 ARG A CA 1
ATOM 749 C C . ARG A 1 90 ? -6.547 11.492 4.458 1.00 83.88 90 ARG A C 1
ATOM 751 O O . ARG A 1 90 ? -7.290 12.082 5.244 1.00 83.88 90 ARG A O 1
ATOM 758 N N . ASN A 1 91 ? -6.954 10.461 3.723 1.00 82.44 91 ASN A N 1
ATOM 759 C CA . ASN A 1 91 ? -8.330 9.963 3.673 1.00 82.44 91 ASN A CA 1
ATOM 760 C C . ASN A 1 91 ? -8.793 9.402 5.028 1.00 82.44 91 ASN A C 1
ATOM 762 O O . ASN A 1 91 ? -9.888 9.732 5.491 1.00 82.44 91 ASN A O 1
ATOM 766 N N . ILE A 1 92 ? -7.927 8.672 5.741 1.00 80.56 92 ILE A N 1
ATOM 767 C CA . ILE A 1 92 ? -8.204 8.193 7.107 1.00 80.56 92 ILE A CA 1
ATOM 768 C C . ILE A 1 92 ? -8.467 9.358 8.077 1.00 80.56 92 ILE A C 1
ATOM 770 O O . ILE A 1 92 ? -9.338 9.254 8.947 1.00 80.56 92 ILE A O 1
ATOM 774 N N . ARG A 1 93 ? -7.723 10.469 7.964 1.00 66.44 93 ARG A N 1
ATOM 775 C CA . ARG A 1 93 ? -7.915 11.652 8.825 1.00 66.44 93 ARG A CA 1
ATOM 776 C C . ARG A 1 93 ? -9.232 12.367 8.526 1.00 66.44 93 ARG A C 1
ATOM 778 O O . ARG A 1 93 ? -9.946 12.711 9.464 1.00 66.44 93 ARG A O 1
ATOM 785 N N . TYR A 1 94 ? -9.590 12.540 7.256 1.00 58.78 94 TYR A N 1
ATOM 786 C CA . TYR A 1 94 ? -10.841 13.212 6.884 1.00 58.78 94 TYR A CA 1
ATOM 787 C C . TYR A 1 94 ? -12.096 12.380 7.136 1.00 58.78 94 TYR A C 1
ATOM 789 O O . TYR A 1 94 ? -13.158 12.945 7.388 1.00 58.78 94 TYR A O 1
ATOM 797 N N . ALA A 1 95 ? -11.995 11.050 7.122 1.00 59.22 95 ALA A N 1
ATOM 798 C CA . ALA A 1 95 ? -13.103 10.186 7.515 1.00 59.22 95 ALA A CA 1
ATOM 799 C C . ALA A 1 95 ? -13.488 10.361 8.997 1.00 59.22 95 ALA A C 1
ATOM 801 O O . ALA A 1 95 ? -14.639 10.132 9.365 1.00 59.22 95 ALA A O 1
ATOM 802 N N . LYS A 1 96 ? -12.540 10.785 9.845 1.00 57.34 96 LYS A N 1
ATOM 803 C CA . LYS A 1 96 ? -12.717 10.894 11.303 1.00 57.34 96 LYS A CA 1
ATOM 804 C C . LYS A 1 96 ? -12.928 12.315 11.816 1.00 57.34 96 LYS A C 1
ATOM 806 O O . LYS A 1 96 ? -13.321 12.473 12.969 1.00 57.34 96 LYS A O 1
ATOM 811 N N . ASP A 1 97 ? -12.692 13.329 10.990 1.00 57.59 97 ASP A N 1
ATOM 812 C CA . ASP A 1 97 ? -12.820 14.732 11.372 1.00 57.59 97 ASP A CA 1
ATOM 813 C C . ASP A 1 97 ? -13.966 15.396 10.594 1.00 57.59 97 ASP A C 1
ATOM 815 O O . ASP A 1 97 ? -13.813 15.863 9.460 1.00 57.59 97 ASP A O 1
ATOM 819 N N . SER A 1 98 ? -15.150 15.415 11.214 1.00 59.97 98 SER A N 1
ATOM 820 C CA . SER A 1 98 ? -16.352 16.056 10.665 1.00 59.97 98 SER A CA 1
ATOM 821 C C . SER A 1 98 ? -16.163 17.558 10.440 1.00 59.97 98 SER A C 1
ATOM 823 O O . SER A 1 98 ? -16.780 18.124 9.536 1.00 59.97 98 SER A O 1
ATOM 825 N N . VAL A 1 99 ? -15.275 18.201 11.206 1.00 61.59 99 VAL A N 1
ATOM 826 C CA . VAL A 1 99 ? -14.960 19.625 11.079 1.00 61.59 99 VAL A CA 1
ATOM 827 C C . VAL A 1 99 ? -14.101 19.852 9.843 1.00 61.59 99 VAL A C 1
ATOM 829 O O . VAL A 1 99 ? -14.459 20.693 9.018 1.00 61.59 99 VAL A O 1
ATOM 832 N N . ALA A 1 100 ? -13.042 19.057 9.656 1.00 56.75 100 ALA A N 1
ATOM 833 C CA . ALA A 1 100 ? -12.199 19.124 8.462 1.00 56.75 100 ALA A CA 1
ATOM 834 C C . ALA A 1 100 ? -12.990 18.823 7.177 1.00 56.75 100 ALA A C 1
ATOM 836 O O . ALA A 1 100 ? -12.824 19.517 6.173 1.00 56.75 100 ALA A O 1
ATOM 837 N N . LYS A 1 101 ? -13.904 17.844 7.223 1.00 57.09 101 LYS A N 1
ATOM 838 C CA . LYS A 1 101 ? -14.795 17.515 6.102 1.00 57.09 101 LYS A CA 1
ATOM 839 C C . LYS A 1 101 ? -15.757 18.670 5.781 1.00 57.09 101 LYS A C 1
ATOM 841 O O . LYS A 1 101 ? -15.912 19.031 4.619 1.00 57.09 101 LYS A O 1
ATOM 846 N N . SER A 1 102 ? -16.332 19.318 6.802 1.00 63.12 102 SER A N 1
ATOM 847 C CA . SER A 1 102 ? -17.211 20.484 6.603 1.00 63.12 102 SER A CA 1
ATOM 848 C C . SER A 1 102 ? -16.468 21.728 6.097 1.00 63.12 102 SER A C 1
ATOM 850 O O . SER A 1 102 ? -17.015 22.487 5.301 1.00 63.12 102 SER A O 1
ATOM 852 N N . ALA A 1 103 ? -15.220 21.937 6.529 1.00 63.09 103 ALA A N 1
ATOM 853 C CA . ALA A 1 103 ? -14.416 23.089 6.135 1.00 63.09 103 ALA A CA 1
ATOM 854 C C . ALA A 1 103 ? -14.013 23.027 4.656 1.00 63.09 103 ALA A C 1
ATOM 856 O O . ALA A 1 103 ? -13.996 24.054 3.989 1.00 63.09 103 ALA A O 1
ATOM 857 N N . ILE A 1 104 ? -13.732 21.829 4.135 1.00 60.16 104 ILE A N 1
ATOM 858 C CA . ILE A 1 104 ? -13.422 21.630 2.715 1.00 60.16 104 ILE A CA 1
ATOM 859 C C . ILE A 1 104 ? -14.674 21.790 1.847 1.00 60.16 104 ILE A C 1
ATOM 861 O O . ILE A 1 104 ? -14.594 22.451 0.817 1.00 60.16 104 ILE A O 1
ATOM 865 N N . ASN A 1 105 ? -15.830 21.267 2.268 1.00 58.41 105 ASN A N 1
ATOM 866 C CA . ASN A 1 105 ? -17.078 21.446 1.515 1.00 58.41 105 ASN A CA 1
ATOM 867 C C . ASN A 1 105 ? -17.438 22.931 1.350 1.00 58.41 105 ASN A C 1
ATOM 869 O O . ASN A 1 105 ? -17.809 23.348 0.262 1.00 58.41 105 ASN A O 1
ATOM 873 N N . LYS A 1 106 ? -17.212 23.747 2.387 1.00 67.06 106 LYS A N 1
ATOM 874 C CA . LYS A 1 106 ? -17.404 25.208 2.338 1.00 67.06 106 LYS A CA 1
ATOM 875 C C . LYS A 1 106 ? -16.418 25.960 1.440 1.00 67.06 106 LYS A C 1
ATOM 877 O O . LYS A 1 106 ? -16.639 27.129 1.164 1.00 67.06 106 LYS A O 1
ATOM 882 N N . LEU A 1 107 ? -15.310 25.340 1.036 1.00 48.38 107 LEU A N 1
ATOM 883 C CA . LEU A 1 107 ? -14.375 25.921 0.064 1.00 48.38 107 LEU A CA 1
ATOM 884 C C . LEU A 1 107 ? -14.785 25.616 -1.387 1.00 48.38 107 LEU A C 1
ATOM 886 O O . LEU A 1 107 ? -14.140 26.113 -2.311 1.00 48.38 107 LEU A O 1
ATOM 890 N N . TYR A 1 108 ? -15.806 24.777 -1.579 1.00 44.12 108 TYR A N 1
ATOM 891 C CA 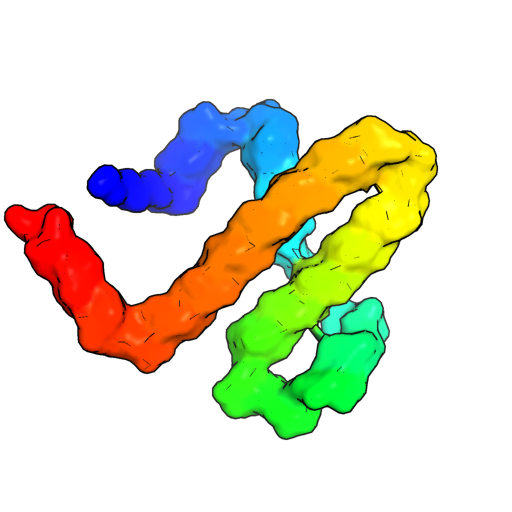. TYR A 1 108 ? -16.329 24.365 -2.882 1.00 44.12 108 TYR A CA 1
ATOM 892 C C . TYR A 1 108 ? -17.797 24.762 -3.112 1.00 44.12 108 TYR A C 1
ATOM 894 O O . TYR A 1 108 ? -18.324 24.469 -4.184 1.00 44.12 108 TYR A O 1
ATOM 902 N N . GLU A 1 109 ? -18.420 25.431 -2.137 1.00 41.75 109 GLU A N 1
ATOM 903 C CA . GLU A 1 109 ? -19.640 26.243 -2.292 1.00 41.75 109 GLU A CA 1
ATOM 904 C C . GLU A 1 109 ? -19.272 27.664 -2.745 1.00 41.75 109 GLU A C 1
ATOM 906 O O . GLU A 1 109 ? -20.002 28.210 -3.602 1.00 41.75 109 GLU A O 1
#

Foldseek 3Di:
DDDDDPVRCCVVCPPPPLVVLLVLLVDFADVVVQPPLCVPCVVCCVVCVLVSRNSRSLRVLVVVLVPDPDPVVSVVSVVSSVVSNVVSVVVSVCVPDPPVVVVVVVVVD

Secondary structure (DSSP, 8-state):
-PPPPHHHHHHHHTT-HHHHHHHHHHS---GGG-HHHHHHHGGGTTT-HHHHHHHHHHHHHHHHHHH---HHHHHHHHHHHHHHHHHHHHHHHHHH-HHHHHHHHTT--

Organism: Plasmodium cynomolgi (strain B) (NCBI:txid1120755)

Radius of gyration: 16.07 Å; Cα contacts (8 Å, |Δi|>4): 58; chains: 1; bounding box: 36×40×38 Å

Sequence (109 aa):
MSQLEESELKEILGGSQLYDKYENFNKEVDEKDCNECKSKIGQHKVKYNDIFVTCNKIEKNLKEIVAMQNIDDRRSRCTQFQYWVYDEIRNIRYAKDSVAKSAINKLYE